Protein AF-D0LB40-F1 (afdb_monomer_lite)

Secondary structure (DSSP, 8-state):
-----------TT--GGGG---S----HHHHHHHHHHHHHHHHHHHHHHHHHHH--S----------EEEEEEEE-TTS-EEEEEEETTTEEEEEEEEE--SS-------S--EEEE-SSEEEEEEESSS---HHHHHHHHHHHHSPP--

Sequence (150 aa):
MSSSF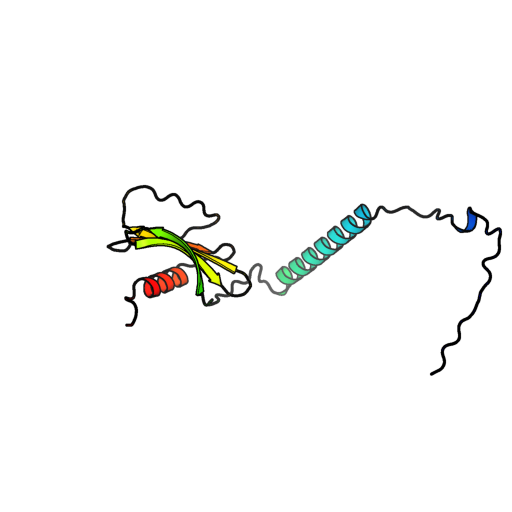VEFEVLDGVDAAFFSYDGPVVEDADLRQAQRQAADAEREEQCAWFRENVGATEVSIPVTLDARLDHVHRRDADGGFEATLRLPGHRHASLARRPRSDEPWELRWSGEVSRWSTAEFDWAVTLHDLPLDDAALASLQEQLQAPPAG

Structure (mmCIF, N/CA/C/O backbone):
data_AF-D0LB40-F1
#
_entry.id   AF-D0LB40-F1
#
loop_
_atom_site.group_PDB
_atom_site.id
_atom_site.type_symbol
_atom_site.label_atom_id
_atom_site.label_alt_id
_atom_site.label_comp_id
_atom_site.label_asym_id
_atom_site.label_entity_id
_atom_site.label_seq_id
_atom_site.pdbx_PDB_ins_code
_atom_site.Cartn_x
_atom_site.Cartn_y
_atom_site.Cartn_z
_atom_site.occupancy
_atom_site.B_iso_or_equiv
_atom_site.auth_seq_id
_atom_site.auth_comp_id
_atom_site.auth_asym_id
_atom_site.auth_atom_id
_atom_site.pdbx_PDB_mod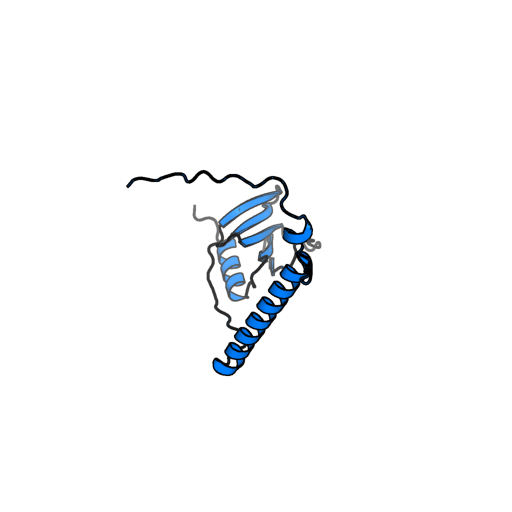el_num
ATOM 1 N N . MET A 1 1 ? 52.907 20.224 -17.202 1.00 47.88 1 MET A N 1
ATOM 2 C CA . MET A 1 1 ? 52.102 20.145 -18.438 1.00 47.88 1 MET A CA 1
ATOM 3 C C . MET A 1 1 ? 51.796 21.568 -18.859 1.00 47.88 1 MET A C 1
ATOM 5 O O . MET A 1 1 ? 51.339 22.328 -18.017 1.00 47.88 1 MET A O 1
ATOM 9 N N . SER A 1 2 ? 52.176 21.957 -20.074 1.00 52.62 2 SER A N 1
ATOM 10 C CA . SER A 1 2 ? 51.991 23.317 -20.593 1.00 52.62 2 SER A CA 1
ATOM 11 C C . SER A 1 2 ? 50.795 23.316 -21.540 1.00 52.62 2 SER A C 1
ATOM 13 O O . SER A 1 2 ? 50.703 22.434 -22.391 1.00 52.62 2 SER A O 1
ATOM 15 N N . SER A 1 3 ? 49.887 24.271 -21.359 1.00 50.97 3 SER A N 1
ATOM 16 C CA . SER A 1 3 ? 48.767 24.532 -22.262 1.00 50.97 3 SER A CA 1
ATOM 17 C C . SER A 1 3 ? 49.095 25.786 -23.066 1.00 50.97 3 SER A C 1
ATOM 19 O O . SER A 1 3 ? 49.443 26.809 -22.476 1.00 50.97 3 SER A O 1
ATOM 21 N N . SER A 1 4 ? 48.994 25.713 -24.391 1.00 60.41 4 SER A N 1
ATOM 22 C CA . SER A 1 4 ? 49.148 26.862 -25.287 1.00 60.41 4 SER A CA 1
ATOM 23 C C . SER A 1 4 ? 47.795 27.245 -25.872 1.00 60.41 4 SER A C 1
ATOM 25 O O . SER A 1 4 ? 47.070 26.379 -26.361 1.00 60.41 4 SER A O 1
ATOM 27 N N . PHE A 1 5 ? 47.478 28.534 -25.852 1.00 68.75 5 PHE A N 1
ATOM 28 C CA . PHE A 1 5 ? 46.320 29.078 -26.551 1.00 68.75 5 PHE A CA 1
ATOM 29 C C . PHE A 1 5 ? 46.710 29.419 -27.990 1.00 68.75 5 PHE A C 1
ATOM 31 O O . PHE A 1 5 ? 47.765 30.008 -28.219 1.00 68.75 5 PHE A O 1
ATOM 38 N N . VAL A 1 6 ? 45.869 29.021 -28.946 1.00 74.50 6 VAL A N 1
ATOM 39 C CA . VAL A 1 6 ? 45.989 29.406 -30.356 1.00 74.50 6 VAL A CA 1
ATOM 40 C C . VAL A 1 6 ? 44.933 30.469 -30.620 1.00 74.50 6 VAL A C 1
ATOM 42 O O . VAL A 1 6 ? 43.739 30.204 -30.503 1.00 74.50 6 VAL A O 1
ATOM 45 N N . GLU A 1 7 ? 45.392 31.674 -30.927 1.00 70.56 7 GLU A N 1
ATOM 46 C CA . GLU A 1 7 ? 44.554 32.778 -31.380 1.00 70.56 7 GLU A CA 1
ATOM 47 C C . GLU A 1 7 ? 44.257 32.581 -32.872 1.00 70.56 7 GLU A C 1
ATOM 49 O O . GLU A 1 7 ? 45.158 32.265 -33.652 1.00 70.56 7 GLU A O 1
ATOM 54 N N . PHE A 1 8 ? 42.991 32.707 -33.264 1.00 71.75 8 PHE A N 1
ATOM 55 C CA . PHE A 1 8 ? 42.572 32.677 -34.662 1.00 71.75 8 PHE A CA 1
ATOM 56 C C . PHE A 1 8 ? 41.753 33.930 -34.963 1.00 71.75 8 PHE A C 1
ATOM 58 O O . PHE A 1 8 ? 40.926 34.347 -34.153 1.00 71.75 8 PHE A O 1
ATOM 65 N N . GLU A 1 9 ? 41.978 34.526 -36.130 1.00 70.25 9 GLU A N 1
ATOM 66 C CA . GLU A 1 9 ? 41.127 35.595 -36.644 1.00 70.25 9 GLU A CA 1
ATOM 67 C C . GLU A 1 9 ? 39.884 34.978 -37.288 1.00 70.25 9 GLU A C 1
ATOM 69 O O . GLU A 1 9 ? 39.974 34.123 -38.173 1.00 70.25 9 GLU A O 1
ATOM 74 N N . VAL A 1 10 ? 38.708 35.421 -36.846 1.00 66.38 10 VAL A N 1
ATOM 75 C CA . VAL A 1 10 ? 37.467 35.202 -37.590 1.00 66.38 10 VAL A CA 1
ATOM 76 C C . VAL A 1 10 ? 37.526 36.145 -38.786 1.00 66.38 10 VAL A C 1
ATOM 78 O O . VAL A 1 10 ? 37.469 37.359 -38.615 1.00 66.38 10 VAL A O 1
ATOM 81 N N . LEU A 1 11 ? 37.713 35.596 -39.986 1.00 66.19 11 LEU A N 1
ATOM 82 C CA . LEU A 1 11 ? 37.737 36.383 -41.218 1.00 66.19 11 LEU A CA 1
ATOM 83 C C . LEU A 1 11 ? 36.406 37.134 -41.369 1.00 66.19 11 LEU A C 1
ATOM 85 O O . LEU A 1 11 ? 35.346 36.510 -41.426 1.00 66.19 11 LEU A O 1
ATOM 89 N N . ASP A 1 12 ? 36.457 38.463 -41.454 1.00 64.31 12 ASP A N 1
ATOM 90 C CA . ASP A 1 12 ? 35.289 39.267 -41.811 1.00 64.31 12 ASP A CA 1
ATOM 91 C C . ASP A 1 12 ? 34.863 38.927 -43.247 1.00 64.31 12 ASP A C 1
ATOM 93 O O . ASP A 1 12 ? 35.667 38.969 -44.181 1.00 64.31 12 ASP A O 1
ATOM 97 N N . GLY A 1 13 ? 33.585 38.576 -43.421 1.00 62.66 13 GLY A N 1
ATOM 98 C CA . GLY A 1 13 ? 33.015 38.195 -44.717 1.00 62.66 13 GLY A CA 1
ATOM 99 C C . GLY A 1 13 ? 32.805 36.695 -44.933 1.00 62.66 13 GLY A C 1
ATOM 100 O O . GLY A 1 13 ? 32.765 36.260 -46.083 1.00 62.66 13 GLY A O 1
ATOM 101 N N . VAL A 1 14 ? 32.652 35.895 -43.868 1.00 62.06 14 VAL A N 1
ATOM 102 C CA . VAL A 1 14 ? 32.126 34.526 -44.007 1.00 62.06 14 VAL A CA 1
ATOM 103 C C . VAL A 1 14 ? 30.754 34.601 -44.681 1.00 62.06 14 VAL A C 1
ATOM 105 O O . VAL A 1 14 ? 29.831 35.226 -44.159 1.00 62.06 14 VAL A O 1
ATOM 108 N N . ASP A 1 15 ? 30.645 33.991 -45.860 1.00 66.69 15 ASP A N 1
ATOM 109 C CA . ASP A 1 15 ? 29.399 33.896 -46.614 1.00 66.69 15 ASP A CA 1
ATOM 110 C C . ASP A 1 15 ? 28.308 33.288 -45.720 1.00 66.69 15 ASP A C 1
ATOM 112 O O . ASP A 1 15 ? 28.519 32.254 -45.085 1.00 66.69 15 ASP A O 1
ATOM 116 N N . ALA A 1 16 ? 27.130 33.910 -45.663 1.00 63.00 16 ALA A N 1
ATOM 117 C CA . ALA A 1 16 ? 25.998 33.380 -44.909 1.00 63.00 16 ALA A CA 1
ATOM 118 C C . ALA A 1 16 ? 25.597 31.972 -45.389 1.00 63.00 16 ALA A C 1
ATOM 120 O O . ALA A 1 16 ? 25.069 31.1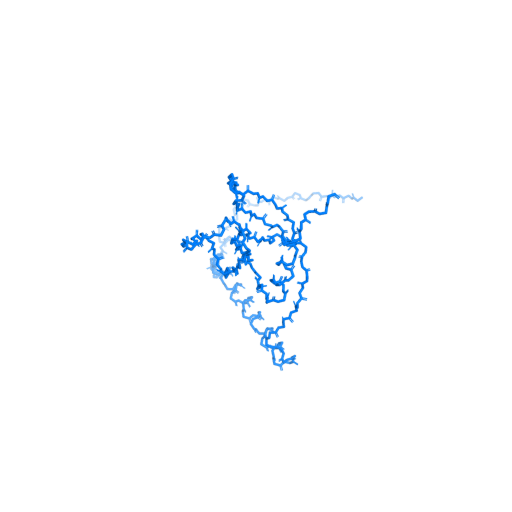84 -44.602 1.00 63.00 16 ALA A O 1
ATOM 121 N N . ALA A 1 17 ? 25.917 31.620 -46.642 1.00 64.75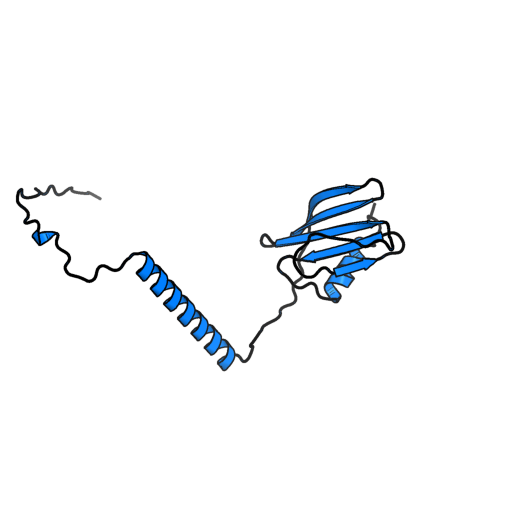 17 ALA A N 1
ATOM 122 C CA . ALA A 1 17 ? 25.760 30.268 -47.170 1.00 64.75 17 ALA A CA 1
ATOM 123 C C . ALA A 1 17 ? 26.576 29.218 -46.389 1.00 64.75 17 ALA A C 1
ATOM 125 O O . ALA A 1 17 ? 26.184 28.055 -46.338 1.00 64.75 17 ALA A O 1
ATOM 126 N N . PHE A 1 18 ? 27.662 29.612 -45.716 1.00 66.62 18 PHE A N 1
ATOM 127 C CA . PHE A 1 18 ? 28.473 28.724 -44.876 1.00 66.62 18 PHE A CA 1
ATOM 128 C C . PHE A 1 18 ? 27.746 28.273 -43.596 1.00 66.62 18 PHE A C 1
ATOM 130 O O . PHE A 1 18 ? 28.112 27.261 -43.003 1.00 66.62 18 PHE A O 1
ATOM 137 N N . PHE A 1 19 ? 26.702 29.002 -43.188 1.00 65.62 19 PHE A N 1
ATOM 138 C CA . PHE A 1 19 ? 25.830 28.667 -42.057 1.00 65.62 19 PHE A CA 1
ATOM 139 C C . PHE A 1 19 ? 24.463 28.127 -42.505 1.00 65.62 19 PHE A C 1
ATOM 141 O O . PHE A 1 19 ? 23.525 28.087 -41.709 1.00 65.62 19 PHE A O 1
ATOM 148 N N . SER A 1 20 ? 24.329 27.720 -43.771 1.00 71.88 20 SER A N 1
ATOM 149 C CA . SER A 1 20 ? 23.114 27.068 -44.256 1.00 71.88 20 SER A CA 1
ATOM 150 C C . SER A 1 20 ? 23.162 25.563 -43.980 1.00 71.88 20 SER A C 1
ATOM 152 O O . SER A 1 20 ? 24.150 24.884 -44.260 1.00 71.88 20 SER A O 1
ATOM 154 N N . TYR A 1 21 ? 22.094 25.041 -43.377 1.00 74.19 21 TYR A N 1
ATOM 155 C CA . TYR A 1 21 ? 21.857 23.609 -43.231 1.00 74.19 21 TYR A CA 1
ATOM 156 C C . TYR A 1 21 ? 20.623 23.258 -44.060 1.00 74.19 21 TYR A C 1
ATOM 158 O O . TYR A 1 21 ? 19.499 23.495 -43.627 1.00 74.19 21 TYR A O 1
ATOM 166 N N . ASP A 1 22 ? 20.845 22.689 -45.245 1.00 75.31 22 ASP A N 1
ATOM 167 C CA . ASP A 1 22 ? 19.779 22.219 -46.147 1.00 75.31 22 ASP A CA 1
ATOM 168 C C . ASP A 1 22 ? 19.289 20.801 -45.794 1.00 75.31 22 ASP A C 1
ATOM 170 O O . ASP A 1 22 ? 18.547 20.167 -46.549 1.00 75.31 22 ASP A O 1
ATOM 174 N N . GLY A 1 23 ? 19.743 20.256 -44.662 1.00 77.56 23 GLY A N 1
ATOM 175 C CA . GLY A 1 23 ? 19.273 18.973 -44.165 1.00 77.56 23 GLY A CA 1
ATOM 176 C C . GLY A 1 23 ? 17.872 19.071 -43.554 1.00 77.56 23 GLY A C 1
ATOM 177 O O . GLY A 1 23 ? 17.368 20.163 -43.285 1.00 77.56 23 GLY A O 1
ATOM 178 N N . PRO A 1 24 ? 17.218 17.925 -43.314 1.00 74.38 24 PRO A N 1
ATOM 179 C CA . PRO A 1 24 ? 15.905 17.909 -42.689 1.00 74.38 24 PRO A CA 1
ATOM 180 C C . PRO A 1 24 ? 15.981 18.541 -41.295 1.00 74.38 24 PRO A C 1
ATOM 182 O O . PRO A 1 24 ? 16.731 18.086 -40.431 1.00 74.38 24 PRO A O 1
ATOM 185 N N . VAL A 1 25 ? 15.187 19.587 -41.070 1.00 77.12 25 VAL A N 1
ATOM 186 C CA . VAL A 1 25 ? 14.973 20.139 -39.732 1.00 77.12 25 VAL A CA 1
ATOM 187 C C . VAL A 1 25 ? 14.055 19.172 -38.994 1.00 77.12 25 VAL A C 1
ATOM 189 O O . VAL A 1 25 ? 12.871 19.081 -39.304 1.00 77.12 25 VAL A O 1
ATOM 192 N N . VAL A 1 26 ? 14.615 18.409 -38.059 1.00 75.00 26 VAL A N 1
ATOM 193 C CA . VAL A 1 26 ? 13.841 17.558 -37.151 1.00 75.00 26 VAL A CA 1
ATOM 194 C C . VAL A 1 26 ? 13.545 18.375 -35.904 1.00 75.00 26 VAL A C 1
ATOM 196 O O . VAL A 1 26 ? 14.468 18.890 -35.269 1.00 75.00 26 VAL A O 1
ATOM 199 N N . GLU A 1 27 ? 12.270 18.513 -35.551 1.00 83.69 27 GLU A N 1
ATOM 200 C CA . GLU A 1 27 ? 11.911 19.171 -34.303 1.00 83.69 27 GLU A CA 1
ATOM 201 C C . GLU A 1 27 ? 12.369 18.315 -33.116 1.00 83.69 27 GLU A C 1
ATOM 203 O O . GLU A 1 27 ? 12.265 17.089 -33.116 1.00 83.69 27 GLU A O 1
ATOM 208 N N . ASP A 1 28 ? 12.857 18.960 -32.057 1.00 81.62 28 ASP A N 1
ATOM 209 C CA . ASP A 1 28 ? 13.306 18.264 -30.846 1.00 81.62 28 ASP A CA 1
ATOM 210 C C . ASP A 1 28 ? 12.191 17.391 -30.226 1.00 81.62 28 ASP A C 1
ATOM 212 O O . ASP A 1 28 ? 12.453 16.345 -29.630 1.00 81.62 28 ASP A O 1
ATOM 216 N N . ALA A 1 29 ? 10.926 17.785 -30.411 1.00 82.50 29 ALA A N 1
ATOM 217 C CA . ALA A 1 29 ? 9.768 16.990 -30.015 1.00 82.50 29 ALA A CA 1
ATOM 218 C C . ALA A 1 29 ? 9.659 15.673 -30.804 1.00 82.50 29 ALA A C 1
ATOM 220 O O . ALA A 1 29 ? 9.449 14.626 -30.187 1.00 82.50 29 ALA A O 1
ATOM 221 N N . ASP A 1 30 ? 9.871 15.711 -32.122 1.00 84.19 30 ASP A N 1
ATOM 222 C CA . ASP A 1 30 ? 9.822 14.535 -32.998 1.00 84.19 30 ASP A CA 1
ATOM 223 C C . ASP A 1 30 ? 10.961 13.568 -32.682 1.00 84.19 30 ASP A C 1
ATOM 225 O O . ASP A 1 30 ? 10.748 12.358 -32.582 1.00 84.19 30 ASP A O 1
ATOM 229 N N . LEU A 1 31 ? 12.165 14.097 -32.434 1.00 85.44 31 LEU A N 1
ATOM 230 C CA . LEU A 1 31 ? 13.309 13.288 -32.019 1.00 85.44 31 LEU A CA 1
ATOM 231 C C . LEU A 1 31 ? 13.030 12.587 -30.681 1.00 85.44 31 LEU A C 1
ATOM 233 O O . LEU A 1 31 ? 13.251 11.382 -30.549 1.00 85.44 31 LEU A O 1
ATOM 237 N N . ARG A 1 32 ? 12.502 13.320 -29.692 1.00 86.06 32 ARG A N 1
ATOM 238 C CA . ARG A 1 32 ? 12.139 12.754 -28.384 1.00 86.06 32 ARG A CA 1
ATOM 239 C C . ARG A 1 32 ? 11.025 11.719 -28.494 1.00 86.06 32 ARG A C 1
ATOM 241 O O . ARG A 1 32 ? 11.058 10.723 -27.773 1.00 86.06 32 ARG A O 1
ATOM 248 N N . GLN A 1 33 ? 10.046 11.937 -29.366 1.00 90.25 33 GLN A N 1
ATOM 249 C CA . GLN A 1 33 ? 8.979 10.972 -29.603 1.00 90.25 33 GLN A CA 1
ATOM 250 C C . GLN A 1 33 ? 9.517 9.699 -30.262 1.00 90.25 33 GLN A C 1
ATOM 252 O O . GLN A 1 33 ? 9.221 8.607 -29.780 1.00 90.25 33 GLN A O 1
ATOM 257 N N . ALA A 1 34 ? 10.349 9.825 -31.298 1.00 88.00 34 ALA A N 1
ATOM 258 C CA . ALA A 1 34 ? 10.961 8.685 -31.974 1.00 88.00 34 ALA A CA 1
ATOM 259 C C . ALA A 1 34 ? 11.856 7.871 -31.024 1.00 88.00 34 ALA A C 1
ATOM 261 O O . ALA A 1 34 ? 11.800 6.644 -31.019 1.00 88.00 34 ALA A O 1
ATOM 262 N N . GLN A 1 35 ? 12.628 8.543 -30.163 1.00 90.50 35 GLN A N 1
ATOM 263 C CA . GLN A 1 35 ? 13.443 7.881 -29.140 1.00 90.50 35 GLN A CA 1
ATOM 264 C C . GLN A 1 35 ? 12.596 7.119 -28.116 1.00 90.50 35 GLN A C 1
ATOM 266 O O . GLN A 1 35 ? 12.954 6.001 -27.756 1.00 90.50 35 GLN A O 1
ATOM 271 N N . ARG A 1 36 ? 11.467 7.686 -27.663 1.00 91.88 36 ARG A N 1
ATOM 272 C CA . ARG A 1 36 ? 10.539 6.982 -26.760 1.00 91.88 36 ARG A CA 1
ATOM 273 C C . ARG A 1 36 ? 9.950 5.747 -27.426 1.00 91.88 36 ARG A C 1
ATOM 275 O O . ARG A 1 36 ? 10.002 4.680 -26.839 1.00 91.88 36 ARG A O 1
ATOM 282 N N . GLN A 1 37 ? 9.479 5.877 -28.664 1.00 92.69 37 GLN A N 1
ATOM 283 C CA . GLN A 1 37 ? 8.919 4.752 -29.414 1.00 92.69 37 GLN A CA 1
ATOM 284 C C . GLN A 1 37 ? 9.949 3.642 -29.645 1.00 92.69 37 GLN A C 1
ATOM 286 O O . GLN A 1 37 ? 9.619 2.471 -29.493 1.00 92.69 37 GLN A O 1
ATOM 291 N N . ALA A 1 38 ? 11.196 3.997 -29.972 1.00 91.88 38 ALA A N 1
ATOM 292 C CA . ALA A 1 38 ? 12.275 3.024 -30.123 1.00 91.88 38 ALA A CA 1
ATOM 293 C C . ALA A 1 38 ? 12.586 2.310 -28.797 1.00 91.88 38 ALA A C 1
ATOM 295 O O . ALA A 1 38 ? 12.714 1.089 -28.781 1.00 91.88 38 ALA A O 1
ATOM 296 N N . ALA A 1 39 ? 12.650 3.054 -27.689 1.00 91.50 39 ALA A N 1
ATOM 297 C CA . ALA A 1 39 ? 12.878 2.485 -26.363 1.00 91.50 39 ALA A CA 1
ATOM 298 C C . ALA A 1 39 ? 11.717 1.583 -25.903 1.00 91.50 39 ALA A C 1
ATOM 300 O O . ALA A 1 39 ? 11.953 0.525 -25.321 1.00 91.50 39 ALA A O 1
ATOM 301 N N . ASP A 1 40 ? 10.473 1.978 -26.180 1.00 93.62 40 ASP A N 1
ATOM 302 C CA . ASP A 1 40 ? 9.282 1.187 -25.862 1.00 93.62 40 ASP A CA 1
ATOM 303 C C . ASP A 1 40 ? 9.256 -0.114 -26.683 1.00 93.62 40 ASP A C 1
ATOM 305 O O . ASP A 1 40 ? 9.023 -1.184 -26.122 1.00 93.62 40 ASP A O 1
ATOM 309 N N . ALA A 1 41 ? 9.586 -0.049 -27.980 1.00 93.81 41 ALA A N 1
ATOM 310 C CA . ALA A 1 41 ? 9.670 -1.222 -28.852 1.00 93.81 41 ALA A CA 1
ATOM 311 C C . ALA A 1 41 ? 10.775 -2.200 -28.416 1.00 93.81 41 ALA A C 1
ATOM 313 O O . ALA A 1 41 ? 10.532 -3.404 -28.331 1.00 93.81 41 ALA A O 1
ATOM 314 N N . GLU A 1 42 ? 11.966 -1.693 -28.083 1.00 94.81 42 GLU A N 1
ATOM 315 C CA . GLU A 1 42 ? 13.062 -2.520 -27.562 1.00 94.81 42 GLU A CA 1
ATOM 316 C C . GLU A 1 42 ? 12.662 -3.199 -26.242 1.00 94.81 42 GLU A C 1
ATOM 318 O O . GLU A 1 42 ? 12.921 -4.386 -26.032 1.00 94.81 42 GLU A O 1
ATOM 323 N N . ARG A 1 43 ? 11.973 -2.473 -25.354 1.00 91.50 43 ARG A N 1
ATOM 324 C CA . ARG A 1 43 ? 11.471 -3.027 -24.092 1.00 91.50 43 ARG A CA 1
ATOM 325 C C . ARG A 1 43 ? 10.436 -4.128 -24.323 1.00 91.50 43 ARG A C 1
ATOM 327 O O . ARG A 1 43 ? 10.492 -5.161 -23.653 1.00 91.50 43 ARG A O 1
ATOM 334 N N . GLU A 1 44 ? 9.500 -3.926 -25.246 1.00 92.12 44 GLU A N 1
ATOM 335 C CA . GLU A 1 44 ? 8.509 -4.943 -25.610 1.00 92.12 44 GLU A CA 1
ATOM 336 C C . GLU A 1 44 ? 9.166 -6.200 -26.189 1.00 92.12 44 GLU A C 1
ATOM 338 O O . GLU A 1 44 ? 8.796 -7.308 -25.786 1.00 92.12 44 GLU A O 1
ATOM 343 N N . GLU A 1 45 ? 10.171 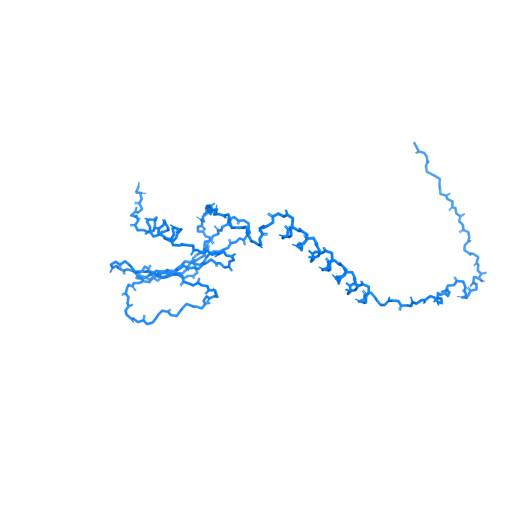-6.045 -27.058 1.00 94.31 45 GLU A N 1
ATOM 344 C CA . GLU A 1 45 ? 10.951 -7.153 -27.622 1.00 94.31 45 GLU A CA 1
ATOM 345 C C . GLU A 1 45 ? 11.670 -7.947 -26.522 1.00 94.31 45 GLU A C 1
ATOM 347 O O . GLU A 1 45 ? 11.543 -9.172 -26.453 1.00 94.31 45 GLU A O 1
ATOM 352 N N . GLN A 1 46 ? 12.352 -7.264 -25.598 1.00 92.31 46 GLN A N 1
ATOM 353 C CA . GLN A 1 46 ? 13.023 -7.908 -24.464 1.00 92.31 46 GLN A CA 1
ATOM 354 C C . GLN A 1 46 ? 12.032 -8.665 -23.564 1.00 92.31 46 GLN A C 1
ATOM 356 O O . GLN A 1 46 ? 12.293 -9.801 -23.152 1.00 92.31 46 GLN A O 1
ATOM 361 N N . CYS A 1 47 ? 10.868 -8.073 -23.279 1.00 89.56 47 CYS A N 1
ATOM 362 C CA . CYS A 1 47 ? 9.814 -8.733 -22.510 1.00 89.56 47 CYS A CA 1
ATOM 363 C C . CYS A 1 47 ? 9.192 -9.921 -23.261 1.00 89.56 47 CYS A C 1
ATOM 365 O O . CYS A 1 47 ? 8.803 -10.904 -22.627 1.00 89.56 47 CYS A O 1
ATOM 367 N N . ALA A 1 48 ? 9.053 -9.854 -24.587 1.00 89.75 48 ALA A N 1
ATOM 368 C CA . ALA A 1 48 ? 8.594 -10.976 -25.408 1.00 89.75 48 ALA A CA 1
ATOM 369 C C . ALA A 1 48 ? 9.603 -12.127 -25.371 1.00 89.75 48 ALA A C 1
ATOM 371 O O . ALA A 1 48 ? 9.234 -13.244 -25.004 1.00 89.75 48 ALA A O 1
ATOM 372 N N . TRP A 1 49 ? 10.883 -11.829 -25.606 1.00 93.12 49 TRP A N 1
ATOM 373 C CA . TRP A 1 49 ? 11.960 -12.809 -25.513 1.00 93.12 49 TRP A CA 1
ATOM 374 C C . TRP A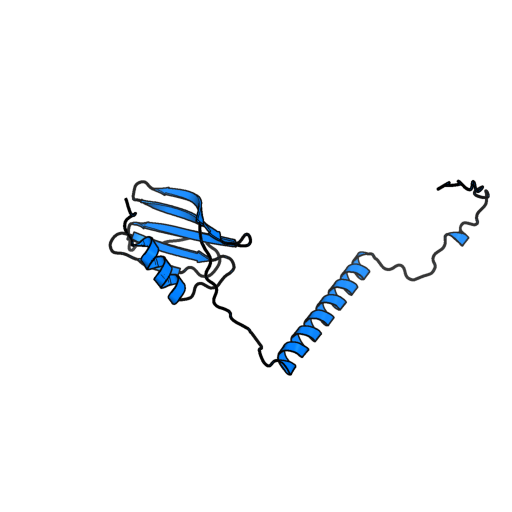 1 49 ? 11.983 -13.502 -24.145 1.00 93.12 49 TRP A C 1
ATOM 376 O O . TRP A 1 49 ? 12.057 -14.731 -24.085 1.00 93.12 49 TRP A O 1
ATOM 386 N N . PHE A 1 50 ? 11.863 -12.750 -23.044 1.00 89.94 50 PHE A N 1
ATOM 387 C CA . PHE A 1 50 ? 11.851 -13.330 -21.698 1.00 89.94 50 PHE A CA 1
ATOM 388 C C . PHE A 1 50 ? 10.675 -14.295 -21.504 1.00 89.94 50 PHE A C 1
ATOM 390 O O . PHE A 1 50 ? 10.866 -15.414 -21.029 1.00 89.94 50 PHE A O 1
ATOM 397 N N . ARG A 1 51 ? 9.466 -13.896 -21.919 1.00 88.56 51 ARG A N 1
ATOM 398 C CA . ARG A 1 51 ? 8.270 -14.748 -21.832 1.00 88.56 51 ARG A CA 1
ATOM 399 C C . ARG A 1 51 ? 8.428 -16.037 -22.636 1.00 88.56 51 ARG A C 1
ATOM 401 O O . ARG A 1 51 ? 8.088 -17.103 -22.131 1.00 88.56 51 ARG A O 1
ATOM 408 N N . GLU A 1 52 ? 8.970 -15.946 -23.847 1.00 91.56 52 GLU A N 1
ATOM 409 C CA . GLU A 1 52 ? 9.160 -17.088 -24.749 1.00 91.56 52 GLU A CA 1
ATOM 410 C C . GLU A 1 52 ? 10.258 -18.052 -24.281 1.00 91.56 52 GLU A C 1
ATOM 412 O O . GLU A 1 52 ? 10.106 -19.264 -24.419 1.00 91.56 52 GLU A O 1
ATOM 417 N N . ASN A 1 53 ? 11.354 -17.534 -23.718 1.00 92.06 53 ASN A N 1
ATOM 418 C CA . ASN A 1 53 ? 12.541 -18.339 -23.408 1.00 92.06 53 ASN A CA 1
ATOM 419 C C . ASN A 1 53 ? 12.606 -18.802 -21.947 1.00 92.06 53 ASN A C 1
ATOM 421 O O . ASN A 1 53 ? 13.176 -19.854 -21.664 1.00 92.06 53 ASN A O 1
ATOM 425 N N . VAL A 1 54 ? 12.038 -18.035 -21.013 1.00 89.12 54 VAL A N 1
ATOM 426 C CA . VAL A 1 54 ? 12.037 -18.360 -19.574 1.00 89.12 54 VAL A CA 1
ATOM 427 C C . VAL A 1 54 ? 10.700 -18.969 -19.140 1.00 89.12 54 VAL A C 1
ATOM 429 O O . VAL A 1 54 ? 10.645 -19.701 -18.154 1.00 89.12 54 VAL A O 1
ATOM 432 N N . GLY A 1 55 ? 9.616 -18.714 -19.880 1.00 75.12 55 GLY A N 1
ATOM 433 C CA . GLY A 1 55 ? 8.299 -19.314 -19.643 1.00 75.12 55 GLY A CA 1
ATOM 434 C C . GLY A 1 55 ? 7.494 -18.687 -18.497 1.00 75.12 55 GLY A C 1
ATOM 435 O O . GLY A 1 55 ? 6.328 -19.034 -18.314 1.00 75.12 55 GLY A O 1
ATOM 436 N N . ALA A 1 56 ? 8.066 -17.742 -17.743 1.00 74.19 56 ALA A N 1
ATOM 437 C CA . ALA A 1 56 ? 7.336 -16.965 -16.746 1.00 74.19 56 ALA A CA 1
ATOM 438 C C . ALA A 1 56 ? 6.726 -15.714 -17.398 1.00 74.19 56 ALA A C 1
ATOM 440 O O . ALA A 1 56 ? 7.443 -14.830 -17.863 1.00 74.19 56 ALA A O 1
ATOM 441 N N . THR A 1 57 ? 5.392 -15.638 -17.427 1.00 71.88 57 THR A N 1
ATOM 442 C CA . THR A 1 57 ? 4.673 -14.417 -17.846 1.00 71.88 57 THR A CA 1
ATOM 443 C C . THR A 1 57 ? 4.632 -13.383 -16.723 1.00 71.88 57 THR A C 1
ATOM 445 O O . THR A 1 57 ? 4.663 -12.185 -16.981 1.00 71.88 57 THR A O 1
ATOM 448 N N . GLU A 1 58 ? 4.634 -13.857 -15.478 1.00 78.31 58 GLU A N 1
ATOM 449 C CA . GLU A 1 58 ? 4.655 -13.051 -14.267 1.00 78.31 58 GLU A CA 1
ATOM 450 C C . GLU A 1 58 ? 5.418 -13.817 -13.181 1.00 78.31 58 GLU A C 1
ATOM 452 O O . GLU A 1 58 ? 5.325 -15.044 -13.091 1.00 78.31 58 GLU A O 1
ATOM 457 N N . VAL A 1 59 ? 6.202 -13.101 -12.375 1.00 80.56 59 VAL A N 1
ATOM 458 C CA . VAL A 1 59 ? 6.934 -13.667 -11.238 1.00 80.56 59 VAL A CA 1
ATOM 459 C C . VAL A 1 59 ? 6.449 -12.954 -9.986 1.00 80.56 59 VAL A C 1
ATOM 461 O O . VAL A 1 59 ? 6.737 -11.775 -9.795 1.00 80.56 59 VAL A O 1
ATOM 464 N N . SER A 1 60 ? 5.722 -13.674 -9.133 1.00 82.44 60 SER A N 1
ATOM 465 C CA . SER A 1 60 ? 5.300 -13.172 -7.826 1.00 82.44 60 SER A CA 1
ATOM 466 C C . SER A 1 60 ? 6.262 -13.663 -6.749 1.00 82.44 60 SER A C 1
ATOM 468 O O . SER A 1 60 ? 6.510 -14.865 -6.629 1.00 82.44 60 SER A O 1
ATOM 470 N N . ILE A 1 61 ? 6.835 -12.728 -5.989 1.00 82.44 61 ILE A N 1
ATOM 471 C CA . ILE A 1 61 ? 7.763 -13.016 -4.893 1.00 82.44 61 ILE A CA 1
ATOM 472 C C . ILE A 1 61 ? 7.165 -12.418 -3.617 1.00 82.44 61 ILE A C 1
ATOM 474 O O . ILE A 1 61 ? 7.103 -11.190 -3.512 1.00 82.44 61 ILE A O 1
ATOM 478 N N . PRO A 1 62 ? 6.739 -13.242 -2.644 1.00 83.31 62 PRO A N 1
ATOM 479 C CA . PRO A 1 62 ? 6.266 -12.732 -1.367 1.00 83.31 62 PRO A CA 1
ATOM 480 C C . PRO A 1 62 ? 7.432 -12.076 -0.621 1.00 83.31 62 PRO A C 1
ATOM 482 O O . PRO A 1 62 ? 8.514 -12.656 -0.495 1.00 83.31 62 PRO A O 1
ATOM 485 N N . VAL A 1 63 ? 7.219 -10.855 -0.133 1.00 82.88 63 VAL A N 1
ATOM 486 C CA . VAL A 1 63 ? 8.222 -10.088 0.614 1.00 82.88 63 VAL A CA 1
ATOM 487 C C . VAL A 1 63 ? 7.633 -9.570 1.917 1.00 82.88 63 VAL A C 1
ATOM 489 O O . VAL A 1 63 ? 6.512 -9.071 1.952 1.00 82.88 63 VAL A O 1
ATOM 492 N N . THR A 1 64 ? 8.420 -9.644 2.988 1.00 86.06 64 THR A N 1
ATOM 493 C CA . THR A 1 64 ? 8.078 -9.024 4.270 1.00 86.06 64 THR A CA 1
ATOM 494 C C . THR A 1 64 ? 8.617 -7.600 4.298 1.00 86.06 64 THR A C 1
ATOM 496 O O . THR A 1 64 ? 9.796 -7.373 4.019 1.00 86.06 64 THR A O 1
ATOM 499 N N . LEU A 1 65 ? 7.760 -6.638 4.639 1.00 87.56 65 LEU A N 1
ATOM 500 C CA . LEU A 1 65 ? 8.120 -5.228 4.744 1.00 87.56 65 LEU A CA 1
ATOM 501 C C . LEU A 1 65 ? 7.859 -4.721 6.159 1.00 87.56 65 LEU A C 1
ATOM 503 O O . LEU A 1 65 ? 6.743 -4.818 6.664 1.00 87.56 65 LEU A O 1
ATOM 507 N N . ASP A 1 66 ? 8.873 -4.108 6.761 1.00 89.44 66 ASP A N 1
ATOM 508 C CA . ASP A 1 66 ? 8.724 -3.451 8.055 1.00 89.44 66 ASP A CA 1
ATOM 509 C C . ASP A 1 66 ? 7.977 -2.125 7.884 1.00 89.44 66 ASP A C 1
ATOM 511 O O . ASP A 1 66 ? 8.528 -1.137 7.387 1.00 89.44 66 ASP A O 1
ATOM 515 N N . ALA A 1 67 ? 6.717 -2.092 8.312 1.00 91.50 67 ALA A N 1
ATOM 516 C CA . ALA A 1 67 ? 5.930 -0.871 8.365 1.00 91.50 67 ALA A CA 1
ATOM 517 C C . ALA A 1 67 ? 6.218 -0.107 9.665 1.00 91.50 67 ALA A C 1
ATOM 519 O O . ALA A 1 67 ? 6.200 -0.670 10.760 1.00 91.50 67 ALA A O 1
ATOM 520 N N . ARG A 1 68 ? 6.458 1.200 9.561 1.00 93.44 68 ARG A N 1
ATOM 521 C CA . ARG A 1 68 ? 6.615 2.089 10.723 1.00 93.44 68 ARG A CA 1
ATOM 522 C C . ARG A 1 68 ? 5.562 3.174 10.682 1.00 93.44 68 ARG A C 1
ATOM 524 O O . ARG A 1 68 ? 5.244 3.667 9.606 1.00 93.44 68 ARG A O 1
ATOM 531 N N . LEU A 1 69 ? 5.053 3.584 11.839 1.00 94.31 69 LEU A N 1
ATOM 532 C CA . LEU A 1 69 ? 4.188 4.756 11.904 1.00 94.31 69 LEU A CA 1
ATOM 533 C C . LEU A 1 69 ? 4.943 5.976 11.361 1.00 94.31 69 LEU A C 1
ATOM 535 O O . LEU A 1 69 ? 6.034 6.289 11.837 1.00 94.31 69 LEU A O 1
ATOM 539 N N . ASP A 1 70 ? 4.362 6.635 10.363 1.00 95.75 70 ASP A N 1
ATOM 540 C CA . ASP A 1 70 ? 4.901 7.865 9.784 1.00 95.75 70 ASP A CA 1
ATOM 541 C C . ASP A 1 70 ? 4.191 9.076 10.389 1.00 95.75 70 ASP A C 1
ATOM 543 O O . ASP A 1 70 ? 4.800 9.941 11.019 1.00 95.75 70 ASP A O 1
ATOM 547 N N . HIS A 1 71 ? 2.865 9.098 10.250 1.00 95.12 71 HIS A N 1
ATOM 548 C CA . HIS A 1 71 ? 2.045 10.229 10.647 1.00 95.12 71 HIS A CA 1
ATOM 549 C C . HIS A 1 71 ? 0.644 9.787 11.069 1.00 95.12 71 HIS A C 1
ATOM 551 O O . HIS A 1 71 ? 0.099 8.841 10.508 1.00 95.12 71 HIS A O 1
ATOM 557 N N . VAL A 1 72 ? 0.042 10.497 12.024 1.00 96.69 72 VAL A N 1
ATOM 558 C CA . VAL A 1 72 ? -1.367 10.335 12.413 1.00 96.69 72 VAL A CA 1
ATOM 559 C C . VAL A 1 72 ? -2.115 11.588 11.971 1.00 96.69 72 VAL A C 1
ATOM 561 O O . VAL A 1 72 ? -1.894 12.658 12.531 1.00 96.69 72 VAL A O 1
ATOM 564 N N . HIS A 1 73 ? -2.986 11.451 10.972 1.00 94.50 73 HIS A N 1
ATOM 565 C CA . HIS A 1 73 ? -3.736 12.555 10.356 1.00 94.50 73 HIS A CA 1
ATOM 566 C C . HIS A 1 73 ? -4.888 13.028 11.234 1.00 94.50 73 HIS A C 1
ATOM 568 O O . HIS A 1 73 ? -5.136 14.225 11.369 1.00 94.50 73 HIS A O 1
ATOM 574 N N . ARG A 1 74 ? -5.605 12.074 11.832 1.00 93.94 74 ARG A N 1
ATOM 575 C CA . ARG A 1 74 ? -6.722 12.331 12.742 1.00 93.94 74 ARG A CA 1
ATOM 576 C C . ARG A 1 74 ? -6.643 11.378 13.919 1.00 93.94 74 ARG A C 1
ATOM 578 O O . ARG A 1 74 ? -6.303 10.209 13.750 1.00 93.94 74 ARG A O 1
ATOM 585 N N . ARG A 1 75 ? -6.993 11.882 15.098 1.00 95.56 75 ARG A N 1
ATOM 586 C CA . ARG A 1 75 ? -7.212 11.091 16.304 1.00 95.56 75 ARG A CA 1
ATOM 587 C C . ARG A 1 75 ? -8.446 11.619 17.017 1.00 95.56 75 ARG A C 1
ATOM 589 O O . ARG A 1 75 ? -8.518 12.807 17.322 1.00 95.56 75 ARG A O 1
ATOM 596 N N . ASP A 1 76 ? -9.351 10.710 17.318 1.00 93.81 76 ASP A N 1
ATOM 597 C CA . ASP A 1 76 ? -10.625 10.974 17.960 1.00 93.81 76 ASP A CA 1
ATOM 598 C C . ASP A 1 76 ? -10.562 10.535 19.438 1.00 93.81 76 ASP A C 1
ATOM 600 O O . ASP A 1 76 ? -9.726 9.716 19.845 1.00 93.81 76 ASP A O 1
ATOM 604 N N . ALA A 1 77 ? -11.402 11.135 20.288 1.00 92.75 77 ALA A N 1
ATOM 605 C CA . ALA A 1 77 ? -11.380 10.891 21.736 1.00 92.75 77 ALA A CA 1
ATOM 606 C C . ALA A 1 77 ? -11.852 9.474 22.116 1.00 92.75 77 ALA A C 1
ATOM 608 O O . ALA A 1 77 ? -11.479 8.958 23.167 1.00 92.75 77 ALA A O 1
ATOM 609 N N . ASP A 1 78 ? -12.632 8.845 21.242 1.00 91.25 78 ASP A N 1
ATOM 610 C CA . ASP A 1 78 ? -13.137 7.473 21.344 1.00 91.25 78 ASP A CA 1
ATOM 611 C C . ASP A 1 78 ? -12.102 6.410 20.921 1.00 91.25 78 ASP A C 1
ATOM 613 O O . ASP A 1 78 ? -12.393 5.215 20.884 1.00 91.25 78 ASP A O 1
ATOM 617 N N . GLY A 1 79 ? -10.877 6.836 20.600 1.00 90.06 79 GLY A N 1
ATOM 618 C CA . GLY A 1 79 ? -9.811 5.959 20.134 1.00 90.06 79 GLY A CA 1
ATOM 619 C C . GLY A 1 79 ? -9.810 5.731 18.624 1.00 90.06 79 GLY A C 1
ATOM 620 O O . GLY A 1 79 ? -8.939 4.997 18.144 1.00 90.06 79 GLY A O 1
ATOM 621 N N . GLY A 1 80 ? -10.710 6.356 17.866 1.00 94.56 80 GLY A N 1
ATOM 622 C CA . GLY A 1 80 ? -10.618 6.409 16.413 1.00 94.56 80 GLY A CA 1
ATOM 623 C C . GLY A 1 80 ? -9.352 7.131 15.944 1.00 94.56 80 GLY A C 1
ATOM 624 O O . GLY A 1 80 ? -8.846 8.040 16.609 1.00 94.56 80 GLY A O 1
ATOM 625 N N . PHE A 1 81 ? -8.789 6.703 14.818 1.00 96.12 81 PHE A N 1
ATOM 626 C CA . PHE A 1 81 ? -7.687 7.405 14.172 1.00 96.12 81 PHE A CA 1
ATOM 627 C C . PHE A 1 81 ? -7.586 7.080 12.684 1.00 96.12 81 PHE A C 1
ATOM 629 O O . PHE A 1 81 ? -8.084 6.061 12.208 1.00 96.12 81 PHE A O 1
ATOM 636 N N . GLU A 1 82 ? -6.862 7.935 11.972 1.00 96.88 82 GLU A N 1
ATOM 637 C CA . GLU A 1 82 ? -6.376 7.697 10.618 1.00 96.88 82 GLU A CA 1
ATOM 638 C C . GLU A 1 82 ? -4.885 8.035 10.571 1.00 96.88 82 GLU A C 1
ATOM 640 O O . GLU A 1 82 ? -4.467 9.101 11.028 1.00 96.88 82 GLU A O 1
ATOM 645 N N . ALA A 1 83 ? -4.073 7.118 10.056 1.00 96.56 83 ALA A N 1
ATOM 646 C CA . ALA A 1 83 ? -2.624 7.206 10.067 1.00 96.56 83 ALA A CA 1
ATOM 647 C C . ALA A 1 83 ? -2.014 6.699 8.759 1.00 96.56 83 ALA A C 1
ATOM 649 O O . ALA A 1 83 ? -2.577 5.853 8.068 1.00 96.56 83 ALA A O 1
ATOM 650 N N . THR A 1 84 ? -0.820 7.194 8.459 1.00 96.38 84 THR A N 1
ATOM 651 C CA . THR A 1 84 ? 0.050 6.663 7.416 1.00 96.38 84 THR A CA 1
ATOM 652 C C . THR A 1 84 ? 1.169 5.855 8.051 1.00 96.38 84 THR A C 1
ATOM 654 O O . THR A 1 84 ? 1.845 6.317 8.975 1.00 96.38 84 THR A O 1
ATOM 657 N N . LEU A 1 85 ? 1.392 4.659 7.514 1.00 94.88 85 LEU A N 1
ATOM 658 C CA . LEU A 1 85 ? 2.575 3.857 7.781 1.00 94.88 85 LEU A CA 1
ATOM 659 C C . LEU A 1 85 ? 3.555 4.021 6.619 1.00 94.88 85 LEU A C 1
ATOM 661 O O . LEU A 1 85 ? 3.164 4.009 5.452 1.00 94.88 85 LEU A O 1
ATOM 665 N N . ARG A 1 86 ? 4.835 4.165 6.938 1.00 95.00 86 ARG A N 1
ATOM 666 C CA . ARG A 1 86 ? 5.937 4.182 5.982 1.00 95.00 86 ARG A CA 1
ATOM 667 C C . ARG A 1 86 ? 6.476 2.772 5.801 1.00 95.00 86 ARG A C 1
ATOM 669 O O . ARG A 1 86 ? 6.794 2.107 6.787 1.00 95.00 86 ARG A O 1
ATOM 676 N N . LEU A 1 87 ? 6.630 2.365 4.546 1.00 92.56 87 LEU A N 1
ATOM 677 C CA . LEU A 1 87 ? 7.275 1.121 4.135 1.00 92.56 87 LEU A CA 1
ATOM 678 C C . LEU A 1 87 ? 8.601 1.423 3.410 1.00 92.56 87 LEU A C 1
ATOM 680 O O . LEU A 1 87 ? 8.828 2.550 2.953 1.00 92.56 87 LEU A O 1
ATOM 684 N N . PRO A 1 88 ? 9.497 0.431 3.265 1.00 90.75 88 PRO A N 1
ATOM 685 C CA . PRO A 1 88 ? 10.725 0.590 2.496 1.00 90.75 88 PRO A CA 1
ATOM 686 C C . PRO A 1 88 ? 10.484 0.996 1.032 1.00 90.75 88 PRO A C 1
ATOM 688 O O . PRO A 1 88 ? 9.578 0.497 0.356 1.00 90.75 88 PRO A O 1
ATOM 691 N N . GLY A 1 89 ? 11.363 1.859 0.515 1.00 88.75 89 GLY A N 1
ATOM 692 C CA . GLY A 1 89 ? 11.333 2.308 -0.880 1.00 88.75 89 GLY A CA 1
ATOM 693 C C . GLY A 1 89 ? 10.293 3.392 -1.173 1.00 88.75 89 GLY A C 1
ATOM 694 O O . GLY A 1 89 ? 9.661 3.333 -2.217 1.00 88.75 89 GLY A O 1
ATOM 695 N N . HIS A 1 90 ? 10.109 4.357 -0.262 1.00 86.06 90 HIS A N 1
ATOM 696 C CA . HIS A 1 90 ? 9.170 5.487 -0.411 1.00 86.06 90 HIS A CA 1
ATOM 697 C C . HIS A 1 90 ? 7.697 5.083 -0.578 1.00 86.06 90 HIS A C 1
ATOM 699 O O . HIS A 1 90 ? 6.895 5.842 -1.111 1.00 86.06 90 HIS A O 1
ATOM 705 N N . ARG A 1 91 ? 7.345 3.884 -0.109 1.00 90.44 91 ARG A N 1
ATOM 706 C CA . ARG A 1 91 ? 5.982 3.358 -0.146 1.00 90.44 91 ARG A CA 1
ATOM 707 C C . ARG A 1 91 ? 5.242 3.677 1.142 1.00 90.44 91 ARG A C 1
ATOM 709 O O . ARG A 1 91 ? 5.849 3.810 2.209 1.00 90.44 91 ARG A O 1
ATOM 716 N N . HIS A 1 92 ? 3.922 3.749 1.037 1.00 92.94 92 HIS A N 1
ATOM 717 C CA . HIS A 1 92 ? 3.048 4.096 2.146 1.00 92.94 92 HIS A CA 1
ATOM 718 C C . HIS A 1 92 ? 1.847 3.155 2.231 1.00 92.94 92 HIS A C 1
ATOM 720 O O . HIS A 1 92 ? 1.369 2.629 1.225 1.00 92.94 92 HIS A O 1
ATOM 726 N N . ALA A 1 93 ? 1.351 2.983 3.449 1.00 94.38 93 ALA A N 1
ATOM 727 C CA . ALA A 1 93 ? 0.056 2.389 3.736 1.00 94.38 93 ALA A CA 1
ATOM 728 C C . ALA A 1 93 ? -0.792 3.395 4.501 1.00 94.38 93 ALA A C 1
ATOM 730 O O . ALA A 1 93 ? -0.253 4.202 5.264 1.00 94.38 93 ALA A O 1
ATOM 731 N N . SER A 1 94 ? -2.106 3.305 4.352 1.00 96.19 94 SER A N 1
ATOM 732 C CA . SER A 1 94 ? -3.028 3.985 5.258 1.00 96.19 94 SER A CA 1
ATOM 733 C C . SER A 1 94 ? -3.639 2.962 6.206 1.00 96.19 94 SER A C 1
ATOM 735 O O . SER A 1 94 ? -4.036 1.882 5.778 1.00 96.19 94 SER A O 1
ATOM 737 N N . LEU A 1 95 ? -3.695 3.303 7.490 1.00 96.56 95 LEU A N 1
ATOM 738 C CA . LEU A 1 95 ? -4.304 2.509 8.550 1.00 96.56 95 LEU A CA 1
ATOM 739 C C . LEU A 1 95 ? -5.299 3.391 9.293 1.00 96.56 95 LEU A C 1
ATOM 741 O O . LEU A 1 95 ? -4.964 4.498 9.715 1.00 96.56 95 LEU A O 1
ATOM 745 N N . ALA A 1 96 ? -6.507 2.890 9.486 1.00 97.12 96 ALA A N 1
ATOM 746 C CA . ALA A 1 96 ? -7.527 3.582 10.242 1.00 97.12 96 ALA A CA 1
ATOM 747 C C . ALA A 1 96 ? -8.215 2.630 11.204 1.00 97.12 96 ALA A C 1
ATOM 749 O O . ALA A 1 96 ? -8.308 1.420 10.974 1.00 97.12 96 ALA A O 1
ATOM 750 N N . ARG A 1 97 ? -8.718 3.220 12.280 1.00 96.44 97 ARG A N 1
ATOM 751 C CA . ARG A 1 97 ? -9.515 2.558 13.300 1.00 96.44 97 ARG A CA 1
ATOM 752 C C . ARG A 1 97 ? -10.665 3.471 13.685 1.00 96.44 97 ARG A C 1
ATOM 754 O O . ARG A 1 97 ? -10.476 4.681 13.777 1.00 96.44 97 ARG A O 1
ATOM 761 N N . ARG A 1 98 ? -11.821 2.900 13.986 1.00 95.94 98 ARG A N 1
ATOM 762 C CA . ARG A 1 98 ? -12.932 3.591 14.655 1.00 95.94 98 ARG A CA 1
ATOM 763 C C . ARG A 1 98 ? -13.599 2.650 15.659 1.00 95.94 98 ARG A C 1
ATOM 765 O O . ARG A 1 98 ? -13.426 1.438 15.516 1.00 95.94 98 ARG A O 1
ATOM 772 N N . PRO A 1 99 ? -14.351 3.145 16.655 1.00 95.81 99 PRO A N 1
ATOM 773 C CA . PRO A 1 99 ? -15.226 2.283 17.444 1.00 95.81 99 PRO A CA 1
ATOM 774 C C . PRO A 1 99 ? -16.156 1.472 16.543 1.00 95.81 99 PRO A C 1
ATOM 776 O O . PRO A 1 99 ? -16.608 1.965 15.505 1.00 95.81 99 PRO A O 1
ATOM 779 N N . ARG A 1 100 ? -16.423 0.227 16.935 1.00 94.75 100 ARG A N 1
ATOM 780 C CA . ARG A 1 100 ? -17.275 -0.682 16.172 1.00 94.75 100 ARG A CA 1
ATOM 781 C C . ARG A 1 100 ? -18.663 -0.074 15.990 1.00 94.75 100 ARG A C 1
ATOM 783 O O . ARG A 1 100 ? -19.311 0.297 16.969 1.00 94.75 100 ARG A O 1
ATOM 790 N N . SER A 1 101 ? -19.113 0.007 14.744 1.00 94.25 101 SER A N 1
ATOM 791 C CA . SER A 1 101 ? -20.410 0.587 14.401 1.00 94.25 101 SER A CA 1
ATOM 792 C C . SER A 1 101 ? -20.988 -0.055 13.145 1.00 94.25 101 SER A C 1
ATOM 794 O O . SER A 1 101 ? -20.254 -0.387 12.215 1.00 94.25 101 SER A O 1
ATOM 796 N N . ASP A 1 102 ? -22.315 -0.161 13.097 1.00 93.75 102 ASP A N 1
ATOM 797 C CA . ASP A 1 102 ? -23.050 -0.582 11.900 1.00 93.75 102 ASP A CA 1
ATOM 798 C C . ASP A 1 102 ? -23.220 0.569 10.887 1.00 93.75 102 ASP A C 1
ATOM 800 O O . ASP A 1 102 ? -23.694 0.359 9.769 1.00 93.75 102 ASP A O 1
ATOM 804 N N . GLU A 1 103 ? -22.830 1.799 11.246 1.00 94.44 103 GLU A N 1
ATOM 805 C CA . GLU A 1 103 ? -22.862 2.935 10.326 1.00 94.44 103 GLU A CA 1
ATOM 806 C C . GLU A 1 103 ? -21.823 2.775 9.202 1.00 94.44 103 GLU A C 1
ATOM 808 O O . GLU A 1 103 ? -20.685 2.364 9.466 1.00 94.44 103 GLU A O 1
ATOM 813 N N . PRO A 1 104 ? -22.148 3.153 7.950 1.00 92.25 104 PRO A N 1
ATOM 814 C CA . PRO A 1 104 ? -21.198 3.104 6.844 1.00 92.25 104 PRO A CA 1
ATOM 815 C C . PRO A 1 104 ? -19.883 3.825 7.163 1.00 92.25 104 PRO A C 1
ATOM 817 O O . PRO A 1 104 ? -19.876 4.915 7.736 1.00 92.25 104 PRO A O 1
ATOM 820 N N . TRP A 1 105 ? -18.754 3.221 6.782 1.00 93.06 105 TRP A N 1
ATOM 821 C CA . TRP A 1 105 ? -17.433 3.828 6.943 1.00 93.06 105 TRP A CA 1
ATOM 822 C C . TRP A 1 105 ? -16.846 4.259 5.605 1.00 93.06 105 TRP A C 1
ATOM 824 O O . TRP A 1 105 ? -16.190 3.480 4.905 1.00 93.06 105 TRP A O 1
ATOM 834 N N . GLU A 1 106 ? -17.069 5.518 5.249 1.00 92.12 106 GLU A N 1
ATOM 835 C CA . GLU A 1 106 ? -16.499 6.085 4.032 1.00 92.12 106 GLU A CA 1
ATOM 836 C C . GLU A 1 106 ? -15.060 6.549 4.270 1.00 92.12 106 GLU A C 1
ATOM 838 O O . GLU A 1 106 ? -14.801 7.553 4.935 1.00 92.12 106 GLU A O 1
ATOM 843 N N . LEU A 1 107 ? -14.114 5.809 3.694 1.00 91.06 107 LEU A N 1
ATOM 844 C CA . LEU A 1 107 ? -12.705 6.180 3.626 1.00 91.06 107 LEU A CA 1
ATOM 845 C C . LEU A 1 107 ? -12.419 6.671 2.211 1.00 91.06 107 LEU A C 1
ATOM 847 O O . LEU A 1 107 ? -12.664 5.954 1.242 1.00 91.06 107 LEU A O 1
ATOM 851 N N . ARG A 1 108 ? -11.894 7.892 2.079 1.00 91.19 108 ARG A N 1
ATOM 852 C CA . ARG A 1 108 ? -11.536 8.493 0.780 1.00 91.19 108 ARG A CA 1
ATOM 853 C C . ARG A 1 108 ? -10.179 7.992 0.282 1.00 91.19 108 ARG A C 1
ATOM 855 O O . ARG A 1 108 ? -9.332 8.780 -0.125 1.00 91.19 108 ARG A O 1
ATOM 862 N N . TRP A 1 109 ? -9.953 6.690 0.385 1.00 92.75 109 TRP A N 1
ATOM 863 C CA . TRP A 1 109 ? -8.714 6.052 -0.035 1.00 92.75 109 TRP A CA 1
ATOM 864 C C . TRP A 1 109 ? -8.867 5.480 -1.438 1.00 92.75 109 TRP A C 1
ATOM 866 O O . TRP A 1 109 ? -9.930 4.982 -1.804 1.00 92.75 109 TRP A O 1
ATOM 876 N N . SER A 1 110 ? -7.798 5.556 -2.221 1.00 86.31 110 SER A N 1
ATOM 877 C CA . SER A 1 110 ? -7.683 4.848 -3.491 1.00 86.31 110 SER A CA 1
ATOM 878 C C . SER A 1 110 ? -7.263 3.395 -3.270 1.00 86.31 110 SER A C 1
ATOM 880 O O . SER A 1 110 ? -6.609 3.072 -2.278 1.00 86.31 110 SER A O 1
ATOM 882 N N . GLY A 1 111 ? -7.594 2.537 -4.234 1.00 86.44 111 GLY A N 1
ATOM 883 C CA . GLY A 1 111 ? -7.152 1.145 -4.257 1.00 86.44 111 GLY A CA 1
ATOM 884 C C . GLY A 1 111 ? -7.999 0.198 -3.410 1.00 86.44 111 GLY A C 1
ATOM 885 O O . GLY A 1 111 ? -9.109 0.518 -2.977 1.00 86.44 111 GLY A O 1
ATOM 886 N N . GLU A 1 112 ? -7.470 -1.005 -3.222 1.00 91.12 112 GLU A N 1
ATOM 887 C CA . GLU A 1 112 ? -8.120 -2.062 -2.459 1.00 91.12 112 GLU A CA 1
ATOM 888 C C . GLU A 1 112 ? -7.980 -1.809 -0.954 1.00 91.12 112 GLU A C 1
ATOM 890 O O . GLU A 1 112 ? -6.885 -1.609 -0.433 1.00 91.12 112 GLU A O 1
ATOM 895 N N . VAL A 1 113 ? -9.112 -1.801 -0.245 1.00 94.69 113 VAL A N 1
ATOM 896 C CA . VAL A 1 113 ? -9.155 -1.540 1.197 1.00 94.69 113 VAL A CA 1
ATOM 897 C C . VAL A 1 113 ? -9.601 -2.799 1.922 1.00 94.69 113 VAL A C 1
ATOM 899 O O . VAL A 1 113 ? -10.777 -3.175 1.867 1.00 94.69 113 VAL A O 1
ATOM 902 N N . SER A 1 114 ? -8.673 -3.397 2.660 1.00 95.25 114 SER A N 1
ATOM 903 C CA . SER A 1 114 ? -8.948 -4.508 3.567 1.00 95.25 114 SER A CA 1
ATOM 904 C C . SER A 1 114 ? -9.577 -3.988 4.855 1.00 95.25 114 SER A C 1
ATOM 906 O O . SER A 1 114 ? -9.105 -3.009 5.436 1.00 95.25 114 SER A O 1
ATOM 908 N N . ARG A 1 115 ? -10.652 -4.636 5.309 1.00 95.12 115 ARG A N 1
ATOM 909 C CA . ARG A 1 115 ? -11.405 -4.249 6.510 1.00 95.12 115 ARG A CA 1
ATOM 910 C C . ARG A 1 115 ? -11.625 -5.449 7.412 1.00 95.12 115 ARG A C 1
ATOM 912 O O . ARG A 1 115 ? -11.873 -6.549 6.927 1.00 95.12 115 ARG A O 1
ATOM 919 N N . TRP A 1 116 ? -11.573 -5.223 8.716 1.00 95.31 116 TRP A N 1
ATOM 920 C CA . TRP A 1 116 ? -11.933 -6.223 9.717 1.00 95.31 116 TRP A CA 1
ATOM 921 C C . TRP A 1 116 ? -12.449 -5.537 10.978 1.00 95.31 116 TRP A C 1
ATOM 923 O O . TRP A 1 116 ? -12.201 -4.353 11.198 1.00 95.31 116 TRP A O 1
ATOM 933 N N . SER A 1 117 ? -13.140 -6.292 11.825 1.00 94.31 117 SER A N 1
ATOM 934 C CA . SER A 1 117 ? -13.664 -5.786 13.093 1.00 94.31 117 SER A CA 1
ATOM 935 C C . SER A 1 117 ? -13.217 -6.679 14.242 1.00 94.31 117 SER A C 1
ATOM 937 O O . SER A 1 117 ? -13.165 -7.903 14.116 1.00 94.31 117 SER A O 1
ATOM 939 N N . THR A 1 118 ? -12.921 -6.067 15.382 1.00 92.69 118 THR A N 1
ATOM 940 C CA . THR A 1 118 ? -12.760 -6.745 16.673 1.00 92.69 118 THR A CA 1
ATOM 941 C C . THR A 1 118 ? -14.032 -6.563 17.504 1.00 92.69 118 THR A C 1
ATOM 943 O O . THR A 1 118 ? -15.055 -6.101 16.997 1.00 92.69 118 THR A O 1
ATOM 946 N N . ALA A 1 119 ? -14.016 -6.940 18.785 1.00 91.56 119 ALA A N 1
ATOM 947 C CA . ALA A 1 119 ? -15.150 -6.684 19.674 1.00 91.56 119 ALA A CA 1
ATOM 948 C C . ALA A 1 119 ? -15.449 -5.179 19.831 1.00 91.56 119 ALA A C 1
ATOM 950 O O . ALA A 1 119 ? -16.611 -4.800 19.921 1.00 91.56 119 ALA A O 1
ATOM 951 N N . GLU A 1 120 ? -14.414 -4.336 19.818 1.00 92.38 120 GLU A N 1
ATOM 952 C CA . GLU A 1 120 ? -14.520 -2.915 20.178 1.00 92.38 120 GLU A CA 1
ATOM 953 C C . GLU A 1 120 ? -14.318 -1.961 18.998 1.00 92.38 120 GLU A C 1
ATOM 955 O O . GLU A 1 120 ? -14.816 -0.838 19.033 1.00 92.38 120 GLU A O 1
ATOM 960 N N . PHE A 1 121 ? -13.604 -2.384 17.952 1.00 95.12 121 PHE A N 1
ATOM 961 C CA . PHE A 1 121 ? -13.173 -1.487 16.882 1.00 95.12 121 PHE A CA 1
ATOM 962 C C . PHE A 1 121 ? -13.390 -2.078 15.493 1.00 95.12 121 PHE A C 1
ATOM 964 O O . PHE A 1 121 ? -13.186 -3.274 15.281 1.00 95.12 121 PHE A O 1
ATOM 971 N N . ASP A 1 122 ? -13.703 -1.208 14.539 1.00 96.19 122 ASP A N 1
ATOM 972 C CA . ASP A 1 122 ? -13.539 -1.477 13.116 1.00 96.19 122 ASP A CA 1
ATOM 973 C C . ASP A 1 122 ? -12.182 -0.948 12.657 1.00 96.19 122 ASP A C 1
ATOM 975 O O . ASP A 1 122 ? -11.727 0.121 13.081 1.00 96.19 122 ASP A O 1
ATOM 979 N N . TRP A 1 123 ? -11.552 -1.690 11.759 1.00 97.19 123 TRP A N 1
ATOM 980 C CA . TRP A 1 123 ? -10.243 -1.395 11.206 1.00 97.19 123 TRP A CA 1
ATOM 981 C C . TRP A 1 123 ? -10.282 -1.412 9.686 1.00 97.19 123 TRP A C 1
ATOM 983 O O . TRP A 1 123 ? -11.041 -2.162 9.066 1.00 97.19 123 TRP A O 1
ATOM 993 N N . ALA A 1 124 ? -9.437 -0.582 9.089 1.00 96.94 124 ALA A N 1
ATOM 994 C CA . ALA A 1 124 ? -9.235 -0.548 7.656 1.00 96.94 124 ALA A CA 1
ATOM 995 C C . ALA A 1 124 ? -7.765 -0.300 7.338 1.00 96.94 124 ALA A C 1
ATOM 997 O O . ALA A 1 124 ? -7.116 0.527 7.982 1.00 96.94 124 ALA A O 1
ATOM 998 N N . VAL A 1 125 ? -7.261 -0.984 6.316 1.00 96.25 125 VAL A N 1
ATOM 999 C CA . VAL A 1 125 ? -5.903 -0.802 5.806 1.00 96.25 125 VAL A CA 1
ATOM 1000 C C . VAL A 1 125 ? -5.897 -0.818 4.280 1.00 96.25 125 VAL A C 1
ATOM 1002 O O . VAL A 1 125 ? -6.666 -1.546 3.654 1.00 96.25 125 VAL A O 1
ATOM 1005 N N . THR A 1 126 ? -5.025 -0.014 3.681 1.00 95.19 126 THR A N 1
ATOM 1006 C CA . THR A 1 126 ? -4.704 -0.071 2.248 1.00 95.19 126 THR A CA 1
ATOM 1007 C C . THR A 1 126 ? -3.205 0.102 2.040 1.00 95.19 126 THR A C 1
ATOM 1009 O O . THR A 1 126 ? -2.550 0.844 2.780 1.00 95.19 126 THR A O 1
ATOM 1012 N N . LEU A 1 127 ? -2.673 -0.582 1.030 1.00 92.50 127 LEU A N 1
ATOM 1013 C CA . LEU A 1 127 ? -1.320 -0.414 0.514 1.00 92.50 127 LEU A CA 1
ATOM 1014 C C . LEU A 1 127 ? -1.430 0.270 -0.854 1.00 92.50 127 LEU A C 1
ATOM 1016 O O . LEU A 1 127 ? -2.103 -0.243 -1.742 1.00 92.50 127 LEU A O 1
ATOM 1020 N N . HIS A 1 128 ? -0.772 1.417 -1.041 1.00 85.38 128 HIS A N 1
ATOM 1021 C CA . HIS A 1 128 ? -0.993 2.239 -2.244 1.00 85.38 128 HIS A CA 1
ATOM 1022 C C . HIS A 1 128 ? -0.409 1.640 -3.538 1.00 85.38 128 HIS A C 1
ATOM 1024 O O . HIS A 1 128 ? -0.883 1.984 -4.613 1.00 85.38 128 HIS A O 1
ATOM 1030 N N . ASP A 1 129 ? 0.544 0.703 -3.444 1.00 84.12 129 ASP A N 1
ATOM 1031 C CA . ASP A 1 129 ? 1.272 0.149 -4.605 1.00 84.12 129 ASP A CA 1
ATOM 1032 C C . ASP A 1 129 ? 1.567 -1.359 -4.507 1.00 84.12 129 ASP A C 1
ATOM 1034 O O . ASP A 1 129 ? 2.386 -1.891 -5.259 1.00 84.12 129 ASP A O 1
ATOM 1038 N N . LEU A 1 130 ? 0.988 -2.055 -3.527 1.00 85.12 130 LEU A N 1
ATOM 1039 C CA . LEU A 1 130 ? 1.294 -3.460 -3.260 1.00 85.12 130 LEU A CA 1
ATOM 1040 C C . LEU A 1 130 ? 0.014 -4.221 -2.922 1.00 85.12 130 LEU A C 1
ATOM 1042 O O . LEU A 1 130 ? -0.826 -3.681 -2.206 1.00 85.12 130 LEU A O 1
ATOM 1046 N N . PRO A 1 131 ? -0.133 -5.475 -3.374 1.00 87.44 131 PRO A N 1
ATOM 1047 C CA . PRO A 1 131 ? -1.205 -6.319 -2.880 1.00 87.44 131 PRO A CA 1
ATOM 1048 C C . PRO A 1 131 ? -0.961 -6.648 -1.403 1.00 87.44 131 PRO A C 1
ATOM 1050 O O . PRO A 1 131 ? 0.175 -6.894 -0.986 1.00 87.44 131 PRO A O 1
ATOM 1053 N N . LEU A 1 132 ? -2.037 -6.667 -0.620 1.00 88.75 132 LEU A N 1
ATOM 1054 C CA . LEU A 1 132 ? -2.043 -7.231 0.724 1.00 88.75 132 LEU A CA 1
ATOM 1055 C C . LEU A 1 132 ? -2.772 -8.571 0.650 1.00 88.75 132 LEU A C 1
ATOM 1057 O O . LEU A 1 132 ? -3.987 -8.591 0.485 1.00 88.75 132 LEU A O 1
ATOM 1061 N N . ASP A 1 133 ? -2.032 -9.674 0.725 1.00 89.94 133 ASP A N 1
ATOM 1062 C CA . ASP A 1 133 ? -2.642 -11.003 0.732 1.00 89.94 133 ASP A CA 1
ATOM 1063 C C . ASP A 1 133 ? -3.242 -11.361 2.105 1.00 89.94 133 ASP A C 1
ATOM 1065 O O . ASP A 1 133 ? -3.003 -10.695 3.120 1.00 89.94 133 ASP A O 1
ATOM 1069 N N . ASP A 1 134 ? -4.028 -12.439 2.136 1.00 90.31 134 ASP A N 1
ATOM 1070 C CA . ASP A 1 134 ? -4.724 -12.896 3.341 1.00 90.31 134 ASP A CA 1
ATOM 1071 C C . ASP A 1 134 ? -3.760 -13.237 4.492 1.00 90.31 134 ASP A C 1
ATOM 1073 O O . ASP A 1 134 ? -4.084 -13.020 5.662 1.00 90.31 134 ASP A O 1
ATOM 1077 N N . ALA A 1 135 ? -2.563 -13.750 4.184 1.00 89.81 135 ALA A N 1
ATOM 1078 C CA . ALA A 1 135 ? -1.576 -14.132 5.192 1.00 89.81 135 ALA A CA 1
ATOM 1079 C C . ALA A 1 135 ? -0.931 -12.898 5.843 1.00 89.81 135 ALA A C 1
ATOM 1081 O O . ALA A 1 135 ? -0.778 -12.839 7.068 1.00 89.81 135 ALA A O 1
ATOM 1082 N N . ALA A 1 136 ? -0.597 -11.888 5.040 1.00 90.38 136 ALA A N 1
ATOM 1083 C CA . ALA A 1 136 ? -0.091 -10.608 5.509 1.00 90.38 136 ALA A CA 1
ATOM 1084 C C . ALA A 1 136 ? -1.158 -9.847 6.308 1.00 90.38 136 ALA A C 1
ATOM 1086 O O . ALA A 1 136 ? -0.845 -9.284 7.362 1.00 90.38 136 ALA A O 1
ATOM 1087 N N . LEU A 1 137 ? -2.421 -9.875 5.862 1.00 92.44 137 LEU A N 1
ATOM 1088 C CA . LEU A 1 137 ? -3.537 -9.287 6.602 1.00 92.44 137 LEU A CA 1
ATOM 1089 C C . LEU A 1 137 ? -3.732 -9.975 7.961 1.00 92.44 137 LEU A C 1
ATOM 1091 O O . LEU A 1 137 ? -3.857 -9.281 8.970 1.00 92.44 137 LEU A O 1
ATOM 1095 N N . ALA A 1 138 ? -3.704 -11.309 8.016 1.00 91.50 138 ALA A N 1
ATOM 1096 C CA . ALA A 1 138 ? -3.799 -12.051 9.274 1.00 91.50 138 ALA A CA 1
ATOM 1097 C C . ALA A 1 138 ? -2.652 -11.695 10.239 1.00 91.50 138 ALA A C 1
ATOM 1099 O O . ALA A 1 138 ? -2.896 -11.392 11.407 1.00 91.50 138 ALA A O 1
ATOM 1100 N N . SER A 1 139 ? -1.412 -11.624 9.742 1.00 90.62 139 SER A N 1
ATOM 1101 C CA . SER A 1 139 ? -0.262 -11.216 10.562 1.00 90.62 139 SER A CA 1
ATOM 1102 C C . SER A 1 139 ? -0.393 -9.783 11.094 1.00 90.62 139 SER A C 1
ATOM 1104 O O . SER A 1 139 ? -0.054 -9.512 12.249 1.00 90.62 139 SER A O 1
ATOM 1106 N N . LEU A 1 140 ? -0.912 -8.854 10.284 1.00 91.44 140 LEU A N 1
ATOM 1107 C CA . LEU A 1 140 ? -1.180 -7.484 10.723 1.00 91.44 140 LEU A CA 1
ATOM 1108 C C . LEU A 1 140 ? -2.257 -7.445 11.817 1.00 91.44 140 LEU A C 1
ATOM 1110 O O . LEU A 1 140 ? -2.109 -6.720 12.804 1.00 91.44 140 LEU A O 1
ATOM 1114 N N . GLN A 1 141 ? -3.327 -8.228 11.660 1.00 92.69 141 GLN A N 1
ATOM 1115 C CA . GLN A 1 141 ? -4.398 -8.330 12.651 1.00 92.69 141 GLN A CA 1
ATOM 1116 C C . GLN A 1 141 ? -3.867 -8.823 14.001 1.00 92.69 141 GLN A C 1
ATOM 1118 O O . GLN A 1 141 ? -4.193 -8.225 15.025 1.00 92.69 141 GLN A O 1
ATOM 1123 N N . GLU A 1 142 ? -3.010 -9.845 14.012 1.00 90.88 142 GLU A N 1
ATOM 1124 C CA . GLU A 1 142 ? -2.382 -10.360 15.236 1.00 90.88 142 GLU A CA 1
ATOM 1125 C C . GLU A 1 142 ? -1.526 -9.295 15.940 1.00 90.88 142 GLU A C 1
ATOM 1127 O O . GLU A 1 142 ? -1.629 -9.112 17.155 1.00 90.88 142 GLU A O 1
ATOM 1132 N N . GLN A 1 143 ? -0.728 -8.538 15.181 1.00 89.19 143 GLN A N 1
ATOM 1133 C CA . GLN A 1 143 ? 0.135 -7.487 15.733 1.00 89.19 143 GLN A CA 1
ATOM 1134 C C . GLN A 1 143 ? -0.654 -6.311 16.325 1.00 89.19 143 GLN A C 1
ATOM 1136 O O . GLN A 1 143 ? -0.240 -5.739 17.333 1.00 89.19 143 GLN A O 1
ATOM 1141 N N . LEU A 1 144 ? -1.790 -5.947 15.724 1.00 87.25 144 LEU A N 1
ATOM 1142 C CA . LEU A 1 144 ? -2.624 -4.826 16.175 1.00 87.25 144 LEU A CA 1
ATOM 1143 C C . LEU A 1 144 ? -3.622 -5.203 17.284 1.00 87.25 144 LEU A C 1
ATOM 1145 O O . LEU A 1 144 ? -4.179 -4.311 17.927 1.00 87.25 144 LEU A O 1
ATOM 1149 N N . GLN A 1 145 ? -3.857 -6.498 17.508 1.00 74.06 145 GLN A N 1
ATOM 1150 C CA . GLN A 1 145 ? -4.702 -7.014 18.591 1.00 74.06 145 GLN A CA 1
ATOM 1151 C C . GLN A 1 145 ? -3.928 -7.286 19.891 1.00 74.06 145 GLN A C 1
ATOM 1153 O O . GLN A 1 145 ? -4.549 -7.425 20.946 1.00 74.06 145 GLN A O 1
ATOM 1158 N N . ALA A 1 146 ? -2.594 -7.344 19.850 1.00 55.50 146 ALA A N 1
ATOM 1159 C CA . ALA A 1 146 ? -1.790 -7.500 21.054 1.00 55.50 146 ALA A CA 1
ATOM 1160 C C . ALA A 1 146 ? -1.860 -6.224 21.924 1.00 55.50 146 ALA A C 1
ATOM 1162 O O . ALA A 1 146 ? -1.651 -5.120 21.409 1.00 55.50 146 ALA A O 1
ATOM 1163 N N . PRO A 1 147 ? -2.128 -6.325 23.243 1.00 42.16 147 PRO A N 1
ATOM 1164 C CA . PRO A 1 147 ? -1.956 -5.183 24.135 1.00 42.16 147 PRO A CA 1
ATOM 1165 C C . PRO A 1 147 ? -0.489 -4.726 24.079 1.00 42.16 147 PRO A C 1
ATOM 1167 O O . PRO A 1 147 ? 0.395 -5.574 23.918 1.00 42.16 147 PRO A O 1
ATOM 1170 N N . PRO A 1 148 ? -0.196 -3.418 24.206 1.00 43.41 148 PRO A N 1
ATOM 1171 C CA . PRO A 1 148 ? 1.184 -2.951 24.221 1.00 43.41 148 PRO A CA 1
ATOM 1172 C C . PRO A 1 148 ? 1.947 -3.710 25.311 1.00 43.41 148 PRO A C 1
ATOM 1174 O O . PRO A 1 148 ? 1.509 -3.741 26.462 1.00 43.41 148 PRO A O 1
ATOM 1177 N N . ALA A 1 149 ? 3.062 -4.346 24.942 1.00 42.16 149 ALA A N 1
ATOM 1178 C CA . ALA A 1 149 ? 4.010 -4.852 25.922 1.00 42.16 149 ALA A CA 1
ATOM 1179 C C . ALA A 1 149 ? 4.472 -3.644 26.750 1.00 42.16 149 ALA A C 1
ATOM 1181 O O . ALA A 1 149 ? 5.074 -2.718 26.204 1.00 42.16 149 ALA A O 1
ATOM 1182 N N . GLY A 1 150 ? 4.044 -3.614 28.014 1.00 36.78 150 GLY A N 1
ATOM 1183 C CA . GLY A 1 150 ? 4.359 -2.553 28.971 1.00 36.78 150 GLY A CA 1
ATOM 1184 C C . GLY A 1 150 ? 5.828 -2.508 29.356 1.00 36.78 150 GLY A C 1
ATOM 1185 O O . GLY A 1 150 ? 6.526 -3.533 29.180 1.00 36.78 150 GLY A O 1
#

Foldseek 3Di:
DDDDDDDDDPDPPDDVVVVDDPDDDDDPVNVVVVVVVVVVVVVVVVLVCCCVPVVDNDDDDDDDWDWAWDAWPDADPLGWTWTWTDTPPRWIKIKTKDFDDPDDDDDPDDDDKDWDDDPTMIMIMDTPPDDQDPVNVVVVVVVVPDDPPD

pLDDT: mean 85.07, std 13.09, range [36.78, 97.19]

Organism: Gordonia bronchialis (strain ATCC 25592 / DSM 43247 / BCRC 13721 / JCM 3198 / KCTC 3076 / NBRC 16047 / NCTC 10667) (NCBI:txid526226)

Radius of gyration: 29.99 Å; chains: 1; bounding box: 75×59×76 Å